Protein AF-A0A7C5A8E1-F1 (afdb_monomer_lite)

Foldseek 3Di:
DKWWFADWDWDQDPLWIWIWTWTAHPVRDTDIDIDTDWDKWKFFAPDVPVLVVVLVVLCVVVVQDFDDKDKDWDDDPNDITIIIMTTGSDLVSLVVSCVSSVLCCVVNVHVNRTDDIPDNPPDRRNVVCVVVVNDHRDMDDDDDDDDDDPDD

pLDDT: mean 92.89, std 5.39, range [58.91, 97.62]

Secondary structure (DSSP, 8-state):
-EEEEEEEEEEEETTEEEEEEEEEETTS-EEEEEEE---EEEEEESSHHHHHHHHHHHHHHTT---SEEEEEEEEETTEEEEEEEEE-SSHHHHHHHHHHHGGGBGGGTS-S-EEEEESTTS-HHHHHHHHTTPPTT-EEE--------S--

Sequence (152 aa):
MKFFILDTDYIVKEGKTKIRIWGKNEKGKNGILFFEEKPYFFVLSKNKSEEILDIQKILAEKKIKFEKIETTKMKLAGEERNFIKIFCKKPADTQNVREAIKVLEEKRGGKGSLINEYEYAINFYRKFLIDKRINGCCWVEAEGKEIKTNYN

Radius of gyration: 18.38 Å; chains: 1; bounding box: 39×37×53 Å

Structure (mmCIF, N/CA/C/O backbone):
data_AF-A0A7C5A8E1-F1
#
_entry.id   AF-A0A7C5A8E1-F1
#
loop_
_atom_site.group_PDB
_atom_site.id
_atom_site.type_symbol
_atom_site.label_atom_id
_atom_site.label_alt_id
_atom_site.label_comp_id
_atom_site.label_asym_id
_atom_site.label_entity_id
_atom_site.label_seq_id
_atom_site.pdbx_PDB_ins_code
_atom_site.Cartn_x
_atom_site.Cartn_y
_atom_site.Cartn_z
_atom_site.occupancy
_atom_site.B_iso_or_equiv
_atom_site.auth_seq_id
_atom_site.auth_comp_id
_atom_site.auth_asym_id
_atom_site.auth_atom_id
_atom_site.pdbx_PDB_model_num
ATOM 1 N N . MET A 1 1 ? -4.627 -6.394 23.068 1.00 91.19 1 MET A N 1
ATOM 2 C CA . MET A 1 1 ? -6.091 -6.305 23.300 1.00 91.19 1 MET A CA 1
ATOM 3 C C . MET A 1 1 ? -6.814 -7.070 22.209 1.00 91.19 1 MET A C 1
ATOM 5 O O . MET A 1 1 ? -6.396 -6.975 21.061 1.00 91.19 1 MET A O 1
ATOM 9 N N . LYS A 1 2 ? -7.891 -7.790 22.535 1.00 95.88 2 LYS A N 1
ATOM 10 C CA . LYS A 1 2 ? -8.714 -8.475 21.532 1.00 95.88 2 LYS A CA 1
ATOM 11 C C . LYS A 1 2 ? -9.805 -7.562 20.983 1.00 95.88 2 LYS A C 1
ATOM 13 O O . LYS A 1 2 ? -10.452 -6.824 21.733 1.00 95.88 2 LYS A O 1
ATOM 18 N N . PHE A 1 3 ? -9.994 -7.622 19.672 1.00 96.50 3 PHE A N 1
ATOM 19 C CA . PHE A 1 3 ? -10.871 -6.725 18.939 1.00 96.50 3 PHE A CA 1
ATOM 20 C C . PHE A 1 3 ? -11.561 -7.463 17.789 1.00 96.50 3 PHE A C 1
ATOM 22 O O . PHE A 1 3 ? -10.898 -8.094 16.971 1.00 96.50 3 PHE A O 1
ATOM 29 N N . PHE A 1 4 ? -12.888 -7.415 17.742 1.00 97.56 4 PHE A N 1
ATOM 30 C CA . PHE A 1 4 ? -13.697 -8.002 16.682 1.00 97.56 4 PHE A CA 1
ATOM 31 C C . PHE A 1 4 ? -13.919 -6.984 15.572 1.00 97.56 4 PHE A C 1
ATOM 33 O O . PHE A 1 4 ? -14.484 -5.917 15.820 1.00 97.56 4 PHE A O 1
ATOM 40 N N . ILE A 1 5 ? -13.488 -7.316 14.359 1.00 97.31 5 ILE A N 1
ATOM 41 C CA . ILE A 1 5 ? -13.517 -6.410 13.209 1.00 97.31 5 ILE A CA 1
ATOM 42 C C . ILE A 1 5 ? -14.914 -6.372 12.589 1.00 97.31 5 ILE A C 1
ATOM 44 O O . ILE A 1 5 ? -15.490 -7.412 12.276 1.00 97.31 5 ILE A O 1
ATOM 48 N N . LEU A 1 6 ? -15.432 -5.165 12.368 1.00 96.69 6 LEU A N 1
ATOM 49 C CA . LEU A 1 6 ? -16.704 -4.911 11.688 1.00 96.69 6 LEU A CA 1
ATOM 50 C C . LEU A 1 6 ? -16.501 -4.283 10.311 1.00 96.69 6 LEU A C 1
ATOM 52 O O . LEU A 1 6 ? -17.131 -4.713 9.352 1.00 96.69 6 LEU A O 1
ATOM 56 N N . ASP A 1 7 ? -15.615 -3.294 10.216 1.00 96.81 7 ASP A N 1
ATOM 57 C CA . ASP A 1 7 ? -15.311 -2.611 8.961 1.00 96.81 7 ASP A CA 1
ATOM 58 C C . ASP A 1 7 ? -13.852 -2.145 8.939 1.00 96.81 7 ASP A C 1
ATOM 60 O O . ASP A 1 7 ? -13.187 -2.038 9.975 1.00 96.81 7 ASP A O 1
ATOM 64 N N . THR A 1 8 ? -13.313 -1.900 7.752 1.00 97.44 8 THR A N 1
ATOM 65 C CA . THR A 1 8 ? -11.962 -1.373 7.578 1.00 97.44 8 THR A CA 1
ATOM 66 C C . THR A 1 8 ? -11.923 -0.403 6.413 1.00 97.44 8 THR A C 1
ATOM 68 O O . THR A 1 8 ? -12.300 -0.727 5.290 1.00 97.44 8 THR A O 1
ATOM 71 N N . ASP A 1 9 ? -11.379 0.777 6.676 1.00 97.06 9 ASP A N 1
ATOM 72 C CA . ASP A 1 9 ? -11.181 1.813 5.677 1.00 97.06 9 ASP A CA 1
ATOM 73 C C . ASP A 1 9 ? -9.813 2.489 5.869 1.00 97.06 9 ASP A C 1
ATOM 75 O O . ASP A 1 9 ? -8.943 2.010 6.607 1.00 97.06 9 ASP A O 1
ATOM 79 N N . TYR A 1 10 ? -9.593 3.608 5.181 1.00 96.88 10 TYR A N 1
ATOM 80 C CA . TYR A 1 10 ? -8.439 4.452 5.436 1.00 96.88 10 TYR A CA 1
ATOM 81 C C . TYR A 1 10 ? -8.772 5.935 5.316 1.00 96.88 10 TYR A C 1
ATOM 83 O O . TYR A 1 10 ? -9.687 6.348 4.604 1.00 96.88 10 TYR A O 1
ATOM 91 N N . ILE A 1 11 ? -7.941 6.752 5.957 1.00 95.44 11 ILE A N 1
ATOM 92 C CA . ILE A 1 11 ? -7.935 8.207 5.816 1.00 95.44 11 ILE A CA 1
ATOM 93 C C . ILE A 1 11 ? -6.551 8.698 5.402 1.00 95.44 11 ILE A C 1
ATOM 95 O O . ILE A 1 11 ? -5.526 8.084 5.708 1.00 95.44 11 ILE A O 1
ATOM 99 N N . VAL A 1 12 ? -6.524 9.846 4.731 1.00 94.56 12 VAL A N 1
ATOM 100 C CA . VAL A 1 12 ? -5.299 10.613 4.493 1.00 94.56 12 VAL A CA 1
ATOM 101 C C . VAL A 1 12 ? -5.404 11.894 5.310 1.00 94.56 12 VAL A C 1
ATOM 103 O O . VAL A 1 12 ? -6.212 12.762 4.994 1.00 94.56 12 VAL A O 1
ATOM 106 N N . LYS A 1 13 ? -4.610 12.010 6.375 1.00 88.38 13 LYS A N 1
ATOM 107 C CA . LYS A 1 13 ? -4.588 13.180 7.262 1.00 88.38 13 LYS A CA 1
ATOM 108 C C . LYS A 1 13 ? -3.157 13.682 7.398 1.00 88.38 13 LYS A C 1
ATOM 110 O O . LYS A 1 13 ? -2.258 12.887 7.648 1.00 88.38 13 LYS A O 1
ATOM 115 N N . GLU A 1 14 ? -2.951 14.986 7.201 1.00 85.50 14 GLU A N 1
ATOM 116 C CA . GLU A 1 14 ? -1.628 15.635 7.316 1.00 85.50 14 GLU A CA 1
ATOM 117 C C . GLU A 1 14 ? -0.552 14.963 6.438 1.00 85.50 14 GLU A C 1
ATOM 119 O O . GLU A 1 14 ? 0.597 14.784 6.830 1.00 85.50 14 GLU A O 1
ATOM 124 N N . GLY A 1 15 ? -0.940 14.518 5.237 1.00 82.44 15 GLY A N 1
ATOM 125 C CA . GLY A 1 15 ? -0.036 13.824 4.312 1.00 82.44 15 GLY A CA 1
ATOM 126 C C . GLY A 1 15 ? 0.344 12.397 4.727 1.00 82.44 15 GLY A C 1
ATOM 127 O O . GLY A 1 15 ? 1.118 11.751 4.021 1.00 82.44 15 GLY A O 1
ATOM 128 N N . LYS A 1 16 ? -0.214 11.885 5.829 1.00 88.56 16 LYS A N 1
ATOM 129 C CA . LYS A 1 16 ? -0.057 10.505 6.281 1.00 88.56 16 LYS A CA 1
ATOM 130 C C . LYS A 1 16 ? -1.308 9.687 6.010 1.00 88.56 16 LYS A C 1
ATOM 132 O O . LYS A 1 16 ? -2.439 10.137 6.186 1.00 88.56 16 LYS A O 1
ATOM 137 N N . THR A 1 17 ? -1.081 8.450 5.622 1.00 94.44 17 THR A N 1
ATOM 138 C CA . THR A 1 17 ? -2.089 7.423 5.401 1.00 94.44 17 THR A CA 1
ATOM 139 C C . THR A 1 17 ? -2.293 6.609 6.664 1.00 94.44 17 THR A C 1
ATOM 141 O O . THR A 1 17 ? -1.333 6.090 7.233 1.00 94.44 17 THR A O 1
ATOM 144 N N . LYS A 1 18 ? -3.545 6.506 7.110 1.00 95.69 18 LYS A N 1
ATOM 145 C CA . LYS A 1 18 ? -3.924 5.726 8.289 1.00 95.69 18 LYS A CA 1
ATOM 146 C C . LYS A 1 18 ? -5.032 4.754 7.928 1.00 95.69 18 LYS A C 1
ATOM 148 O O . LYS A 1 18 ? -6.087 5.192 7.480 1.00 95.69 18 LYS A O 1
ATOM 153 N N . ILE A 1 19 ? -4.798 3.466 8.141 1.00 97.25 19 ILE A N 1
ATOM 154 C CA . ILE A 1 19 ? -5.850 2.451 8.148 1.00 97.25 19 ILE A CA 1
ATOM 155 C C . ILE A 1 19 ? -6.670 2.628 9.424 1.00 97.25 19 ILE A C 1
ATOM 157 O O . ILE A 1 19 ? -6.092 2.845 10.494 1.00 97.25 19 ILE A O 1
ATOM 161 N N . ARG A 1 20 ? -7.995 2.535 9.311 1.00 96.56 20 ARG A N 1
ATOM 162 C CA . ARG A 1 20 ? -8.915 2.467 10.449 1.00 96.56 20 ARG A CA 1
ATOM 163 C C . ARG A 1 20 ? -9.608 1.117 10.433 1.00 96.56 20 ARG A C 1
ATOM 165 O O . ARG A 1 20 ? -10.205 0.750 9.426 1.00 96.56 20 ARG A O 1
ATOM 172 N N . ILE A 1 21 ? -9.537 0.403 11.548 1.00 96.81 21 ILE A N 1
ATOM 173 C CA . ILE A 1 21 ? -10.279 -0.840 11.755 1.00 96.81 21 ILE A CA 1
ATOM 174 C C . ILE A 1 21 ? -11.355 -0.559 12.793 1.00 96.81 21 ILE A C 1
ATOM 176 O O . ILE A 1 21 ? -11.046 -0.305 13.958 1.00 96.81 21 ILE A O 1
ATOM 180 N N . TRP A 1 22 ? -12.605 -0.592 12.357 1.00 96.56 22 TRP A N 1
ATOM 181 C CA . TRP A 1 22 ? -13.780 -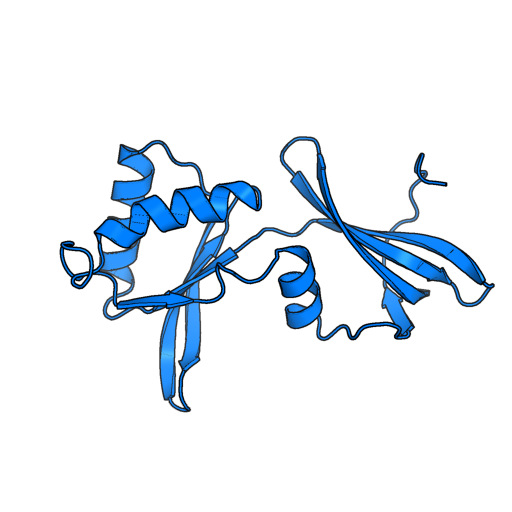0.388 13.191 1.00 96.56 22 TRP A CA 1
ATOM 182 C C . TRP A 1 22 ? -14.219 -1.713 13.786 1.00 96.56 22 TRP A C 1
ATOM 184 O O . TRP A 1 22 ? -14.191 -2.747 13.114 1.00 96.56 22 TRP A O 1
ATOM 194 N N . GLY A 1 23 ? -14.641 -1.700 15.044 1.00 96.06 23 GLY A N 1
ATOM 195 C CA . GLY A 1 23 ? -14.993 -2.943 15.703 1.00 96.06 23 GLY A CA 1
ATOM 196 C C . GLY A 1 23 ? -15.385 -2.800 17.158 1.00 96.06 23 GLY A C 1
ATOM 197 O O . GLY A 1 23 ? -15.682 -1.706 17.642 1.00 96.06 23 GLY A O 1
ATOM 198 N N . LYS A 1 24 ? -15.383 -3.936 17.853 1.00 96.19 24 LYS A N 1
ATOM 199 C CA . LYS A 1 24 ? -15.739 -4.030 19.269 1.00 96.19 24 LYS A CA 1
ATOM 200 C C . LYS A 1 24 ? -14.672 -4.776 20.050 1.00 96.19 24 LYS A C 1
ATOM 202 O O . LYS A 1 24 ? -14.137 -5.774 19.582 1.00 96.19 24 LYS A O 1
ATOM 207 N N . ASN A 1 25 ? -14.380 -4.326 21.263 1.00 95.06 25 ASN A N 1
ATOM 208 C CA . ASN A 1 25 ? -13.551 -5.111 22.177 1.00 95.06 25 ASN A CA 1
ATOM 209 C C . ASN A 1 25 ? -14.347 -6.273 22.806 1.00 95.06 25 ASN A C 1
ATOM 211 O O . ASN A 1 25 ? -15.558 -6.390 22.619 1.00 95.06 25 ASN A O 1
ATOM 215 N N . GLU A 1 26 ? -13.684 -7.106 23.611 1.00 96.19 26 GLU A N 1
ATOM 216 C CA . GLU A 1 26 ? -14.318 -8.234 24.324 1.00 96.19 26 GLU A CA 1
ATOM 217 C C . GLU A 1 26 ? -15.463 -7.821 25.265 1.00 96.19 26 GLU A C 1
ATOM 219 O O . GLU A 1 26 ? -16.323 -8.635 25.582 1.00 96.19 26 GLU A O 1
ATOM 224 N N . LYS A 1 27 ? -15.515 -6.552 25.691 1.00 95.44 27 LYS A N 1
ATOM 225 C CA . LYS A 1 27 ? -16.601 -6.000 26.520 1.00 95.44 27 LYS A CA 1
ATOM 226 C C . LYS A 1 27 ? -17.767 -5.454 25.684 1.00 95.44 27 LYS A C 1
ATOM 228 O O . LYS A 1 27 ? -18.643 -4.788 26.227 1.00 95.44 27 LYS A O 1
ATOM 233 N N . GLY A 1 28 ? -17.750 -5.656 24.365 1.00 95.06 28 GLY A N 1
ATOM 234 C CA . GLY A 1 28 ? -18.769 -5.167 23.437 1.00 95.06 28 GLY A CA 1
ATOM 235 C C . GLY A 1 28 ? -18.738 -3.657 23.185 1.00 95.06 28 GLY A C 1
ATOM 236 O O . GLY A 1 28 ? -19.639 -3.145 22.521 1.00 95.06 28 GLY A O 1
ATOM 237 N N . LYS A 1 29 ? -17.726 -2.933 23.686 1.00 93.44 29 LYS A N 1
ATOM 238 C CA . LYS A 1 29 ? -17.593 -1.488 23.456 1.00 93.44 29 LYS A CA 1
ATOM 239 C C . LYS A 1 29 ? -17.019 -1.229 22.069 1.00 93.44 29 LYS A C 1
ATOM 241 O O . LYS A 1 29 ? -16.019 -1.850 21.701 1.00 93.44 29 LYS A O 1
ATOM 246 N N . ASN A 1 30 ? -17.629 -0.290 21.348 1.00 93.81 30 ASN A N 1
ATOM 247 C CA . ASN A 1 30 ? -17.121 0.194 20.069 1.00 93.81 30 ASN A CA 1
ATOM 248 C C . ASN A 1 30 ? -15.730 0.814 20.244 1.00 93.81 30 ASN A C 1
ATOM 250 O O . ASN A 1 30 ? -15.417 1.396 21.285 1.00 93.81 30 ASN A O 1
ATOM 254 N N . GLY A 1 31 ? -14.909 0.698 19.211 1.00 93.50 31 GLY A N 1
ATOM 255 C CA . GLY A 1 31 ? -13.611 1.349 19.148 1.00 93.50 31 GLY A CA 1
ATOM 256 C C . GLY A 1 31 ? -13.082 1.403 17.724 1.00 93.50 31 GLY A C 1
ATOM 257 O O . GLY A 1 31 ? -13.722 0.930 16.780 1.00 93.50 31 GLY A O 1
ATOM 258 N N . ILE A 1 32 ? -11.889 1.975 17.585 1.00 95.81 32 ILE A N 1
ATOM 259 C CA . ILE A 1 32 ? -11.182 2.070 16.310 1.00 95.81 32 ILE A CA 1
ATOM 260 C C . ILE A 1 32 ? -9.705 1.808 16.562 1.00 95.81 32 ILE A C 1
ATOM 262 O O . ILE A 1 32 ? -9.102 2.430 17.438 1.00 95.81 32 ILE A O 1
ATOM 266 N N . LEU A 1 33 ? -9.113 0.924 15.766 1.00 95.62 33 LEU A N 1
ATOM 267 C CA . LEU A 1 33 ? -7.665 0.758 15.704 1.00 95.62 33 LEU A CA 1
ATOM 268 C C . LEU A 1 33 ? -7.113 1.585 14.542 1.00 95.62 33 LEU A C 1
ATOM 270 O O . LEU A 1 33 ? -7.665 1.553 13.442 1.00 95.62 33 LEU A O 1
ATOM 274 N N . PHE A 1 34 ? -6.014 2.301 14.777 1.00 95.50 34 PHE A N 1
ATOM 275 C CA . PHE A 1 34 ? -5.337 3.107 13.762 1.00 95.50 34 PHE A CA 1
ATOM 276 C C . PHE A 1 34 ? -3.955 2.539 13.457 1.00 95.50 34 PHE A C 1
ATOM 278 O O . PHE A 1 34 ? -3.153 2.355 14.370 1.00 95.50 34 PHE A O 1
ATOM 285 N N . PHE A 1 35 ? -3.646 2.359 12.173 1.00 95.56 35 PHE A N 1
ATOM 286 C CA . PHE A 1 35 ? -2.318 1.945 11.714 1.00 95.56 35 PHE A CA 1
ATOM 287 C C . PHE A 1 35 ? -1.793 2.923 10.665 1.00 95.56 35 PHE A C 1
ATOM 289 O O . PHE A 1 35 ? -2.448 3.151 9.650 1.00 95.56 35 PHE A O 1
ATOM 296 N N . GLU A 1 36 ? -0.623 3.520 10.905 1.00 94.75 36 GLU A N 1
ATOM 297 C CA . GLU A 1 36 ? 0.095 4.276 9.872 1.00 94.75 36 GLU A CA 1
ATOM 298 C C . GLU A 1 36 ? 0.761 3.288 8.917 1.00 94.75 36 GLU A C 1
ATOM 300 O O . GLU A 1 36 ? 1.623 2.518 9.326 1.00 94.75 36 GLU A O 1
ATOM 305 N N . GLU A 1 37 ? 0.360 3.313 7.650 1.00 95.44 37 GLU A N 1
ATOM 306 C CA . GLU A 1 37 ? 0.863 2.387 6.633 1.00 95.44 37 GLU A CA 1
ATOM 307 C C . GLU A 1 37 ? 1.063 3.105 5.313 1.00 95.44 37 GLU A C 1
ATOM 309 O O . GLU A 1 37 ? 0.374 4.084 5.040 1.00 95.44 37 GLU A O 1
ATOM 314 N N . LYS A 1 38 ? 1.991 2.639 4.477 1.00 95.19 38 LYS A N 1
ATOM 315 C CA . LYS A 1 38 ? 2.284 3.263 3.178 1.00 95.19 38 LYS A CA 1
ATOM 316 C C . LYS A 1 38 ? 1.773 2.389 2.034 1.00 95.19 38 LYS A C 1
ATOM 318 O O . LYS A 1 38 ? 2.056 1.192 2.024 1.00 95.19 38 LYS A O 1
ATOM 323 N N . PRO A 1 39 ? 1.060 2.956 1.047 1.00 96.06 39 PRO A N 1
ATOM 324 C CA . PRO A 1 39 ? 0.661 2.208 -0.135 1.00 96.06 39 PRO A CA 1
ATOM 325 C C . PRO A 1 39 ? 1.889 1.840 -0.958 1.00 96.06 39 PRO A C 1
ATOM 327 O O . PRO A 1 39 ? 2.832 2.624 -1.078 1.00 96.06 39 PRO A O 1
ATOM 330 N N . TYR A 1 40 ? 1.862 0.660 -1.557 1.00 97.44 40 TYR A N 1
ATOM 331 C CA . TYR A 1 40 ? 2.921 0.203 -2.435 1.00 97.44 40 TYR A CA 1
ATOM 332 C C . TYR A 1 40 ? 2.365 -0.743 -3.493 1.00 97.44 40 TYR A C 1
ATOM 334 O O . TYR A 1 40 ? 1.271 -1.284 -3.346 1.00 97.44 40 TYR A O 1
ATOM 342 N N . PHE A 1 41 ? 3.145 -0.955 -4.543 1.00 97.50 41 PHE A N 1
ATOM 343 C CA . PHE A 1 41 ? 2.874 -1.965 -5.559 1.00 97.50 41 PHE A CA 1
ATOM 344 C C . PHE A 1 41 ? 4.196 -2.516 -6.103 1.00 97.50 41 PHE A C 1
ATOM 346 O O . PHE A 1 41 ? 5.277 -2.048 -5.721 1.00 97.50 41 PHE A O 1
ATOM 353 N N . PHE A 1 42 ? 4.113 -3.530 -6.961 1.00 96.56 42 PHE A N 1
ATOM 354 C CA . PHE A 1 42 ? 5.284 -4.230 -7.473 1.00 96.56 42 PHE A CA 1
ATOM 355 C C . PHE A 1 42 ? 5.445 -4.060 -8.977 1.00 96.56 42 PHE A C 1
ATOM 357 O O . PHE A 1 42 ? 4.472 -3.966 -9.722 1.00 96.56 42 PHE A O 1
ATOM 364 N N . VAL A 1 43 ? 6.696 -4.086 -9.417 1.00 95.44 43 VAL A N 1
ATOM 365 C CA . VAL A 1 43 ? 7.088 -4.111 -10.823 1.00 95.44 43 VAL A CA 1
ATOM 366 C C . VAL A 1 43 ? 8.027 -5.289 -11.022 1.00 95.44 43 VAL A C 1
ATOM 368 O O . VAL A 1 43 ? 9.005 -5.440 -10.286 1.00 95.44 43 VAL A O 1
ATOM 371 N N . LEU A 1 44 ? 7.707 -6.153 -11.978 1.00 93.94 44 LEU A N 1
ATOM 372 C CA . LEU A 1 44 ? 8.540 -7.295 -12.329 1.00 93.94 44 LEU A CA 1
ATOM 373 C C . LEU A 1 44 ? 9.744 -6.826 -13.147 1.00 93.94 44 LEU A C 1
ATOM 375 O O . LEU A 1 44 ? 9.586 -6.132 -14.153 1.00 93.94 44 LEU A O 1
ATOM 379 N N . SER A 1 45 ? 10.922 -7.259 -12.706 1.00 88.56 45 SER A N 1
ATOM 380 C CA . SER A 1 45 ? 12.215 -6.751 -13.149 1.00 88.56 45 SER A CA 1
ATOM 381 C C . SER A 1 45 ? 13.076 -7.841 -13.789 1.00 88.56 45 SER A C 1
ATOM 383 O O . SER A 1 45 ? 13.146 -8.959 -13.264 1.00 88.56 45 SER A O 1
ATOM 385 N N . LYS A 1 46 ? 13.757 -7.516 -14.897 1.00 85.31 46 LYS A N 1
ATOM 386 C CA . LYS A 1 46 ? 14.843 -8.330 -15.479 1.00 85.31 46 LYS A CA 1
ATOM 387 C C . LYS A 1 46 ? 16.195 -7.886 -14.925 1.00 85.31 46 LYS A C 1
ATOM 389 O O . LYS A 1 46 ? 16.984 -8.729 -14.505 1.00 85.31 46 LYS A O 1
ATOM 394 N N . ASN A 1 47 ? 16.437 -6.576 -14.892 1.00 87.44 47 ASN A N 1
ATOM 395 C CA . ASN A 1 47 ? 17.664 -5.940 -14.427 1.00 87.44 47 ASN A CA 1
ATOM 396 C C . ASN A 1 47 ? 17.349 -4.815 -13.426 1.00 87.44 47 ASN A C 1
ATOM 398 O O . ASN A 1 47 ? 17.173 -3.656 -13.794 1.00 87.44 47 ASN A O 1
ATOM 402 N N . LYS A 1 48 ? 17.326 -5.158 -12.132 1.00 87.12 48 LYS A N 1
ATOM 403 C CA . LYS A 1 48 ? 16.913 -4.242 -11.053 1.00 87.12 48 LYS A CA 1
ATOM 404 C C . LYS A 1 48 ? 17.649 -2.905 -11.072 1.00 87.12 48 LYS A C 1
ATOM 406 O O . LYS A 1 48 ? 17.022 -1.873 -10.876 1.00 87.12 48 LYS A O 1
ATOM 411 N N . SER A 1 49 ? 18.971 -2.921 -11.239 1.00 88.38 49 SER A N 1
ATOM 412 C CA . SER A 1 49 ? 19.791 -1.721 -11.048 1.00 88.38 49 SER A CA 1
ATOM 413 C C . SER A 1 49 ? 19.505 -0.664 -12.112 1.00 88.38 49 SER A C 1
ATOM 415 O O . SER A 1 49 ? 19.293 0.498 -11.780 1.00 88.38 49 SER A O 1
ATOM 417 N N . GLU A 1 50 ? 19.453 -1.074 -13.378 1.00 89.44 50 GLU A N 1
ATOM 418 C CA . GLU A 1 50 ? 19.159 -0.187 -14.507 1.00 89.44 50 GLU A CA 1
ATOM 419 C C . GLU A 1 50 ? 17.705 0.300 -14.471 1.00 89.44 50 GLU A C 1
ATOM 421 O O . GLU A 1 50 ? 17.432 1.492 -14.593 1.00 89.44 50 GLU A O 1
ATOM 426 N N . GLU A 1 51 ? 16.770 -0.605 -14.190 1.00 91.50 51 GLU A N 1
ATOM 427 C CA . GLU A 1 51 ? 15.345 -0.285 -14.142 1.00 91.50 51 GLU A CA 1
ATOM 428 C C . GLU A 1 51 ? 14.986 0.674 -13.001 1.00 91.50 51 GLU A C 1
ATOM 430 O O . GLU A 1 51 ? 14.132 1.543 -13.172 1.00 91.50 51 GLU A O 1
ATOM 435 N N . ILE A 1 52 ? 15.639 0.566 -11.838 1.00 94.56 52 ILE A N 1
ATOM 436 C CA . ILE A 1 52 ? 15.446 1.521 -10.737 1.00 94.56 52 ILE A CA 1
ATOM 437 C C . ILE A 1 52 ? 15.894 2.921 -11.158 1.00 94.56 52 ILE A C 1
ATOM 439 O O . ILE A 1 52 ? 15.195 3.887 -10.846 1.00 94.56 52 ILE A O 1
ATOM 443 N N . LEU A 1 53 ? 17.019 3.041 -11.871 1.00 94.00 53 LEU A N 1
ATOM 444 C CA . LEU A 1 53 ? 17.500 4.329 -12.376 1.00 94.00 53 LEU A CA 1
ATOM 445 C C . LEU A 1 53 ? 16.522 4.921 -13.397 1.00 94.00 53 LEU A C 1
ATOM 447 O O . LEU A 1 53 ? 16.179 6.099 -13.291 1.00 94.00 53 LEU A O 1
ATOM 451 N N . ASP A 1 54 ? 16.015 4.108 -14.326 1.00 93.56 54 ASP A N 1
ATOM 452 C CA . ASP A 1 54 ? 14.995 4.525 -15.296 1.00 93.56 54 ASP A CA 1
ATOM 453 C C . ASP A 1 54 ? 13.704 4.991 -14.600 1.00 93.56 54 ASP A C 1
ATOM 455 O O . ASP A 1 54 ? 13.177 6.061 -14.919 1.00 93.56 54 ASP A O 1
ATOM 459 N N . ILE A 1 55 ? 13.219 4.236 -13.605 1.00 94.50 55 ILE A N 1
ATOM 460 C CA . ILE A 1 55 ? 12.046 4.598 -12.795 1.00 94.50 55 ILE A CA 1
ATOM 461 C C . ILE A 1 55 ? 12.287 5.924 -12.064 1.00 94.50 55 ILE A C 1
ATOM 463 O O . ILE A 1 55 ? 11.444 6.820 -12.099 1.00 94.50 55 ILE A O 1
ATOM 467 N N . GLN A 1 56 ? 13.429 6.082 -11.397 1.00 95.56 56 GLN A N 1
ATOM 468 C CA . GLN A 1 56 ? 13.749 7.314 -10.676 1.00 95.56 56 GLN A CA 1
ATOM 469 C C . GLN A 1 56 ? 13.833 8.512 -11.622 1.00 95.56 56 GLN A C 1
ATOM 471 O O . GLN A 1 56 ? 13.291 9.574 -11.309 1.00 95.56 56 GLN A O 1
ATOM 476 N N . LYS A 1 57 ? 14.450 8.333 -12.794 1.00 95.00 57 LYS A N 1
ATOM 477 C CA . LYS A 1 57 ? 14.574 9.364 -13.822 1.00 95.00 57 LYS A CA 1
ATOM 478 C C . LYS A 1 57 ? 13.207 9.824 -14.327 1.00 95.00 57 LYS A C 1
ATOM 480 O O . LYS A 1 57 ? 12.926 11.019 -14.269 1.00 95.00 57 LYS A O 1
ATOM 485 N N . ILE A 1 58 ? 12.327 8.906 -14.740 1.00 94.75 58 ILE A N 1
ATOM 486 C CA . ILE A 1 58 ? 11.007 9.284 -15.276 1.00 94.75 58 ILE A CA 1
ATOM 487 C C . ILE A 1 58 ? 10.119 9.943 -14.212 1.00 94.75 58 ILE A C 1
ATOM 489 O O . ILE A 1 58 ? 9.378 10.885 -14.507 1.00 94.75 58 ILE A O 1
ATOM 493 N N . LEU A 1 59 ? 10.204 9.493 -12.955 1.00 95.69 59 LEU A N 1
ATOM 494 C CA . LEU A 1 59 ? 9.473 10.111 -11.848 1.00 95.69 59 LEU A CA 1
ATOM 495 C C . LEU A 1 59 ? 9.998 11.520 -11.547 1.00 95.69 59 LEU A C 1
ATOM 497 O O . LEU A 1 59 ? 9.193 12.424 -11.314 1.00 95.69 59 LEU A O 1
ATOM 501 N N . ALA A 1 60 ? 11.316 11.733 -11.610 1.00 95.94 60 ALA A N 1
ATOM 502 C CA . ALA A 1 60 ? 11.929 13.049 -11.450 1.00 95.94 60 ALA A CA 1
ATOM 503 C C . ALA A 1 60 ? 11.544 14.009 -12.590 1.00 95.94 60 ALA A C 1
ATOM 505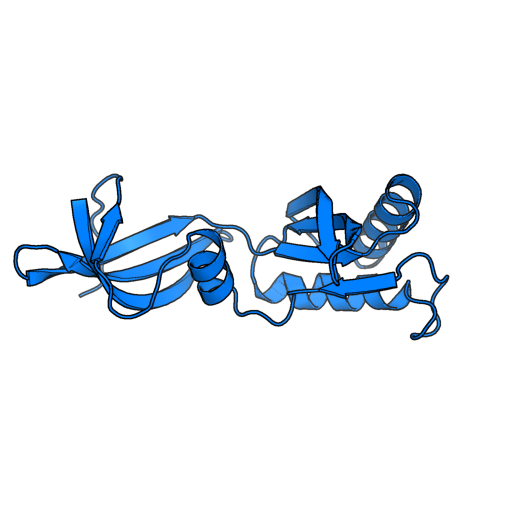 O O . ALA A 1 60 ? 11.105 15.127 -12.317 1.00 95.94 60 ALA A O 1
ATOM 506 N N . GLU A 1 61 ? 11.618 13.562 -13.847 1.00 95.38 61 GLU A N 1
ATOM 507 C CA . GLU A 1 61 ? 11.218 14.336 -15.035 1.00 95.38 61 GLU A CA 1
ATOM 508 C C . GLU A 1 61 ? 9.756 14.791 -14.954 1.00 95.38 61 GLU A C 1
ATOM 510 O O . GLU A 1 61 ? 9.435 15.950 -15.219 1.00 95.38 61 GLU A O 1
ATOM 515 N N . LYS A 1 62 ? 8.863 13.901 -14.507 1.00 94.56 62 LYS A N 1
ATOM 516 C CA . LYS A 1 62 ? 7.438 14.203 -14.310 1.00 94.56 62 LYS A CA 1
ATOM 517 C C . LYS A 1 62 ? 7.132 14.899 -12.979 1.00 94.56 62 LYS A C 1
ATOM 519 O O . LYS A 1 62 ? 5.968 15.188 -12.708 1.00 94.56 62 LYS A O 1
ATOM 524 N N . LYS A 1 63 ? 8.143 15.178 -12.146 1.00 95.31 63 LYS A N 1
ATOM 525 C CA . LYS A 1 63 ? 8.015 15.782 -10.804 1.00 95.31 63 LYS A CA 1
ATOM 526 C C . LYS A 1 63 ? 7.055 15.010 -9.881 1.00 95.31 63 LYS A C 1
ATOM 528 O O . LYS A 1 63 ? 6.409 15.596 -9.008 1.00 95.31 63 LYS A O 1
ATOM 533 N N . ILE A 1 64 ? 6.962 13.692 -10.053 1.00 94.94 64 ILE A N 1
ATOM 534 C CA . ILE A 1 64 ? 6.103 12.811 -9.257 1.00 94.94 64 ILE A CA 1
ATOM 535 C C . ILE A 1 64 ? 6.871 12.367 -8.016 1.00 94.94 64 ILE A C 1
ATOM 537 O O . ILE A 1 64 ? 7.935 11.757 -8.093 1.00 94.94 64 ILE A O 1
ATOM 541 N N . LYS A 1 65 ? 6.312 12.666 -6.842 1.00 92.12 65 LYS A N 1
ATOM 542 C CA . LYS A 1 65 ? 6.897 12.267 -5.561 1.00 92.12 65 LYS A CA 1
ATOM 543 C C . LYS A 1 65 ? 6.480 10.840 -5.210 1.00 92.12 65 LYS A C 1
ATOM 545 O O . LYS A 1 65 ? 5.306 10.496 -5.298 1.00 92.12 65 LYS A O 1
ATOM 550 N N . PHE A 1 66 ? 7.429 10.060 -4.714 1.00 94.75 66 PHE A N 1
ATOM 551 C CA . PHE A 1 66 ? 7.208 8.749 -4.107 1.00 94.75 66 PHE A CA 1
ATOM 552 C C . PHE A 1 66 ? 7.854 8.712 -2.711 1.00 94.75 66 PHE A C 1
ATOM 554 O O . PHE A 1 66 ? 8.455 9.700 -2.280 1.00 94.75 66 PHE A O 1
ATOM 561 N N . GLU A 1 67 ? 7.653 7.627 -1.965 1.00 95.38 67 GLU A N 1
ATOM 562 C CA . GLU A 1 67 ? 8.224 7.459 -0.623 1.00 95.38 67 GLU A CA 1
ATOM 563 C C . GLU A 1 67 ? 9.619 6.833 -0.701 1.00 95.38 67 GLU A C 1
ATOM 565 O O . GLU A 1 67 ? 10.597 7.447 -0.290 1.00 95.38 67 GLU A O 1
ATOM 570 N N . LYS A 1 68 ? 9.707 5.611 -1.234 1.00 96.69 68 LYS A N 1
ATOM 571 C CA . LYS A 1 68 ? 10.960 4.875 -1.430 1.00 96.69 68 LYS A CA 1
ATOM 572 C C . LYS A 1 68 ? 10.779 3.751 -2.445 1.00 96.69 68 LYS A C 1
ATOM 574 O O . LYS A 1 68 ? 9.653 3.363 -2.757 1.00 96.69 68 LYS A O 1
ATOM 579 N N . ILE A 1 69 ? 11.894 3.214 -2.924 1.00 97.25 69 ILE A N 1
ATOM 580 C CA . ILE A 1 69 ? 11.941 2.022 -3.770 1.00 97.25 69 ILE A CA 1
ATOM 581 C C . ILE A 1 69 ? 12.790 0.974 -3.054 1.00 97.25 69 ILE A C 1
ATOM 583 O O . ILE A 1 69 ? 13.860 1.286 -2.540 1.00 97.25 69 ILE A O 1
ATOM 587 N N . GLU A 1 70 ? 12.305 -0.260 -3.022 1.00 97.19 70 GLU A N 1
ATOM 588 C CA . GLU A 1 70 ? 13.015 -1.420 -2.492 1.00 97.19 70 GLU A CA 1
ATOM 589 C C . GLU A 1 70 ? 13.065 -2.525 -3.545 1.00 97.19 70 GLU A C 1
ATOM 591 O O . GLU A 1 70 ? 12.273 -2.545 -4.486 1.00 97.19 70 GLU A O 1
ATOM 596 N N . THR A 1 71 ? 13.975 -3.481 -3.376 1.00 96.25 71 THR A N 1
ATOM 597 C CA . THR A 1 71 ? 13.982 -4.696 -4.194 1.00 96.25 71 THR A CA 1
ATOM 598 C C . THR A 1 71 ? 13.593 -5.891 -3.351 1.00 96.25 71 THR A C 1
ATOM 600 O O . THR A 1 71 ? 13.909 -5.969 -2.166 1.00 96.25 71 THR A O 1
ATOM 603 N N . THR A 1 72 ? 12.890 -6.834 -3.961 1.00 96.12 72 THR A N 1
ATOM 604 C CA . THR A 1 72 ? 12.468 -8.060 -3.295 1.00 96.12 72 THR A CA 1
ATOM 605 C C . THR A 1 72 ? 12.456 -9.230 -4.274 1.00 96.12 72 THR A C 1
ATOM 607 O O . THR A 1 72 ? 12.641 -9.057 -5.485 1.00 96.12 72 THR A O 1
ATOM 610 N N . LYS A 1 73 ? 12.291 -10.436 -3.740 1.00 95.56 73 LYS A N 1
ATOM 611 C CA . LYS A 1 73 ? 12.104 -11.668 -4.499 1.00 95.56 73 LYS A CA 1
ATOM 612 C C . LYS A 1 73 ? 10.755 -12.260 -4.122 1.00 95.56 73 LYS A C 1
ATOM 614 O O . LYS A 1 73 ? 10.433 -12.358 -2.942 1.00 95.56 73 LYS A O 1
ATOM 619 N N . MET A 1 74 ? 9.966 -12.636 -5.119 1.00 94.50 74 MET A N 1
ATOM 620 C CA . MET A 1 74 ? 8.644 -13.232 -4.924 1.00 94.50 74 MET A CA 1
ATOM 621 C C . MET A 1 74 ? 8.467 -14.400 -5.885 1.00 94.50 74 MET A C 1
ATOM 623 O O . MET A 1 74 ? 9.094 -14.437 -6.944 1.00 94.50 74 MET A O 1
ATOM 627 N N . LYS A 1 75 ? 7.598 -15.349 -5.531 1.00 95.12 75 LYS A N 1
ATOM 628 C CA . LYS A 1 75 ? 7.198 -16.408 -6.458 1.00 95.12 75 LYS A CA 1
ATOM 629 C C . LYS A 1 75 ? 6.105 -15.891 -7.387 1.00 95.12 75 LYS A C 1
ATOM 631 O O . LYS A 1 75 ? 5.071 -15.430 -6.914 1.00 95.12 75 LYS A O 1
ATOM 636 N N . LEU A 1 76 ? 6.318 -16.014 -8.690 1.00 93.69 76 LEU A N 1
ATOM 637 C CA . LEU A 1 76 ? 5.325 -15.745 -9.724 1.00 93.69 76 LEU A CA 1
ATOM 638 C C . LEU A 1 76 ? 5.171 -17.012 -10.566 1.00 93.69 76 LEU A C 1
ATOM 640 O O . LEU A 1 76 ? 6.152 -17.496 -11.120 1.00 93.69 76 LEU A O 1
ATOM 644 N N . ALA A 1 77 ? 3.953 -17.560 -10.622 1.00 92.44 77 ALA A N 1
ATOM 645 C CA . ALA A 1 77 ? 3.671 -18.839 -11.287 1.00 92.44 77 ALA A CA 1
ATOM 646 C C . ALA A 1 77 ? 4.598 -19.989 -10.826 1.00 92.44 77 ALA A C 1
ATOM 648 O O . ALA A 1 77 ? 5.062 -20.796 -11.620 1.00 92.44 77 ALA A O 1
ATOM 649 N N . GLY A 1 78 ? 4.889 -20.045 -9.521 1.00 94.69 78 GLY A N 1
ATOM 650 C CA . GLY A 1 78 ? 5.737 -21.080 -8.917 1.00 94.69 78 GLY A CA 1
ATOM 651 C C . GLY A 1 78 ? 7.239 -20.794 -8.959 1.00 94.69 78 GLY A C 1
ATOM 652 O O . GLY A 1 78 ? 7.978 -21.371 -8.163 1.00 94.69 78 GLY A O 1
ATOM 653 N N . GLU A 1 79 ? 7.693 -19.851 -9.783 1.00 94.94 79 GLU A N 1
ATOM 654 C CA . GLU A 1 79 ? 9.115 -19.559 -9.944 1.00 94.94 79 GLU A CA 1
ATOM 655 C C . GLU A 1 79 ? 9.548 -18.290 -9.203 1.00 94.94 79 GLU A C 1
ATOM 657 O O . GLU A 1 79 ? 8.829 -17.289 -9.171 1.00 94.94 79 GLU A O 1
ATOM 662 N N . GLU A 1 80 ? 10.749 -18.303 -8.620 1.00 96.12 80 GLU A N 1
ATOM 663 C CA . GLU A 1 80 ? 11.314 -17.112 -7.984 1.00 96.12 80 GLU A CA 1
ATOM 664 C C . GLU A 1 80 ? 11.648 -16.047 -9.038 1.00 96.12 80 GLU A C 1
ATOM 666 O O . GLU A 1 80 ? 12.272 -16.313 -10.070 1.00 96.12 80 GLU A O 1
ATOM 671 N N . ARG A 1 81 ? 11.203 -14.819 -8.778 1.00 95.12 81 ARG A N 1
ATOM 672 C CA . ARG A 1 81 ? 11.383 -13.657 -9.641 1.00 95.12 81 ARG A CA 1
ATOM 673 C C . ARG A 1 81 ? 11.768 -12.436 -8.831 1.00 95.12 81 ARG A C 1
ATOM 675 O O . ARG A 1 81 ? 11.445 -12.297 -7.653 1.00 95.12 81 ARG A O 1
ATOM 682 N N . ASN A 1 82 ? 12.454 -11.534 -9.510 1.00 94.56 82 ASN A N 1
ATOM 683 C CA . ASN A 1 82 ? 12.917 -10.274 -8.971 1.00 94.56 82 ASN A CA 1
ATOM 684 C C . ASN A 1 82 ? 11.857 -9.191 -9.165 1.00 94.56 82 ASN A C 1
ATOM 686 O O . ASN A 1 82 ? 11.396 -8.962 -10.279 1.00 94.56 82 ASN A O 1
ATOM 690 N N . PHE A 1 83 ? 11.513 -8.497 -8.086 1.00 96.56 83 PHE A N 1
ATOM 691 C CA . PHE A 1 83 ? 10.564 -7.394 -8.115 1.00 96.56 83 PHE A CA 1
ATOM 692 C C . PHE A 1 83 ? 11.177 -6.124 -7.538 1.00 96.56 83 PHE A C 1
ATOM 694 O O . PHE A 1 83 ? 11.975 -6.158 -6.596 1.00 96.56 83 PHE A O 1
ATOM 701 N N . ILE A 1 84 ? 10.750 -4.998 -8.091 1.00 97.12 84 ILE A N 1
ATOM 702 C CA . ILE A 1 84 ? 10.943 -3.667 -7.535 1.00 97.12 84 ILE A CA 1
ATOM 703 C C . ILE A 1 84 ? 9.647 -3.306 -6.806 1.00 97.12 84 ILE A C 1
ATOM 705 O O . ILE A 1 84 ? 8.565 -3.322 -7.391 1.00 97.12 84 ILE A O 1
ATOM 709 N N . LYS A 1 85 ? 9.746 -3.019 -5.510 1.00 97.62 85 LYS A N 1
ATOM 710 C CA . LYS A 1 85 ? 8.638 -2.609 -4.648 1.00 97.62 85 LYS A CA 1
ATOM 711 C C . LYS A 1 85 ? 8.664 -1.092 -4.507 1.00 97.62 85 LYS A C 1
ATOM 713 O O . LYS A 1 85 ? 9.615 -0.539 -3.956 1.00 97.62 85 LYS A O 1
ATOM 718 N N . ILE A 1 86 ? 7.625 -0.419 -4.987 1.00 97.56 86 ILE A N 1
ATOM 719 C CA . ILE A 1 86 ? 7.561 1.045 -4.999 1.00 97.56 86 ILE A CA 1
ATOM 720 C C . ILE A 1 86 ? 6.569 1.510 -3.941 1.00 97.56 86 ILE A C 1
ATOM 722 O O . ILE A 1 86 ? 5.371 1.262 -4.058 1.00 97.56 86 ILE A O 1
ATOM 726 N N . PHE A 1 87 ? 7.062 2.204 -2.917 1.00 97.44 87 PHE A N 1
ATOM 727 C CA . PHE A 1 87 ? 6.235 2.815 -1.882 1.00 97.44 87 PHE A CA 1
ATOM 728 C C . PHE A 1 87 ? 5.845 4.235 -2.289 1.00 97.44 87 PHE A C 1
ATOM 730 O O . PHE A 1 87 ? 6.680 5.047 -2.694 1.00 97.44 87 PHE A O 1
ATOM 737 N N . CYS A 1 88 ? 4.567 4.549 -2.136 1.00 95.62 88 CYS A N 1
ATOM 738 C CA . CYS A 1 88 ? 3.964 5.836 -2.447 1.00 95.62 88 CYS A CA 1
ATOM 739 C C . CYS A 1 88 ? 3.582 6.576 -1.157 1.00 95.62 88 CYS A C 1
ATOM 741 O O . CYS A 1 88 ? 3.441 5.969 -0.094 1.00 95.62 88 CYS A O 1
ATOM 743 N N . LYS A 1 89 ? 3.395 7.900 -1.232 1.00 93.31 89 LYS A N 1
ATOM 744 C CA . LYS A 1 89 ? 3.067 8.700 -0.040 1.00 93.31 89 LYS A CA 1
ATOM 745 C C . LYS A 1 89 ? 1.604 8.557 0.371 1.00 93.31 89 LYS A C 1
ATOM 747 O O . LYS A 1 89 ? 1.323 8.445 1.561 1.00 93.31 89 LYS A O 1
ATOM 752 N N . LYS A 1 90 ? 0.690 8.541 -0.605 1.00 93.94 90 LYS A N 1
ATOM 753 C CA . LYS A 1 90 ? -0.758 8.311 -0.431 1.00 93.94 90 LYS A CA 1
ATOM 754 C C . LYS A 1 90 ? -1.330 7.417 -1.544 1.00 93.94 90 LYS A C 1
ATOM 756 O O . LYS A 1 90 ? -0.704 7.313 -2.597 1.00 93.94 90 LYS A O 1
ATOM 761 N N . PRO A 1 91 ? -2.510 6.783 -1.361 1.00 93.56 91 PRO A N 1
ATOM 762 C CA . PRO A 1 91 ? -3.041 5.813 -2.319 1.00 93.56 91 PRO A CA 1
ATOM 763 C C . PRO A 1 91 ? -3.239 6.405 -3.708 1.00 93.56 91 PRO A C 1
ATOM 765 O O . PRO A 1 91 ? -2.902 5.760 -4.689 1.00 93.56 91 PRO A O 1
ATOM 768 N N . ALA A 1 92 ? -3.675 7.665 -3.799 1.00 91.38 92 ALA A N 1
ATOM 769 C CA . ALA A 1 92 ? -3.826 8.363 -5.076 1.00 91.38 92 ALA A CA 1
ATOM 770 C C . ALA A 1 92 ? -2.508 8.499 -5.867 1.00 91.38 92 ALA A C 1
ATOM 772 O O . ALA A 1 92 ? -2.537 8.562 -7.093 1.00 91.38 92 ALA A O 1
ATOM 773 N N . ASP A 1 93 ? -1.351 8.511 -5.195 1.00 93.19 93 ASP A N 1
ATOM 774 C CA . ASP A 1 93 ? -0.057 8.620 -5.877 1.00 93.19 93 ASP A CA 1
ATOM 775 C C . ASP A 1 93 ? 0.330 7.320 -6.586 1.00 93.19 93 ASP A C 1
ATOM 777 O O . ASP A 1 93 ? 1.097 7.372 -7.543 1.00 93.19 93 ASP A O 1
ATOM 781 N N . THR A 1 94 ? -0.212 6.167 -6.170 1.00 94.38 94 THR A N 1
ATOM 782 C CA . THR A 1 94 ? 0.075 4.877 -6.827 1.00 94.38 94 THR A CA 1
ATOM 783 C C . THR A 1 94 ? -0.295 4.917 -8.305 1.00 94.38 94 THR A C 1
ATOM 785 O O . THR A 1 94 ? 0.491 4.480 -9.142 1.00 94.38 94 THR A O 1
ATOM 788 N N . GLN A 1 95 ? -1.433 5.538 -8.631 1.00 93.69 95 GLN A N 1
ATOM 789 C CA . GLN A 1 95 ? -1.870 5.737 -10.005 1.00 93.69 95 GLN A CA 1
ATOM 790 C C . GLN A 1 95 ? -0.891 6.638 -10.761 1.00 93.69 95 GLN A C 1
ATOM 792 O O . GLN A 1 95 ? -0.416 6.260 -11.824 1.00 93.69 95 GLN A O 1
ATOM 797 N N . ASN A 1 96 ? -0.516 7.790 -10.200 1.00 94.56 96 ASN A N 1
ATOM 798 C CA . ASN A 1 96 ? 0.414 8.715 -10.858 1.00 94.56 96 ASN A CA 1
ATOM 799 C C . ASN A 1 96 ? 1.776 8.063 -11.141 1.00 94.56 96 ASN A C 1
ATOM 801 O O . ASN A 1 96 ? 2.308 8.184 -12.243 1.00 94.56 96 ASN A O 1
ATOM 805 N N . VAL A 1 97 ? 2.327 7.345 -10.158 1.00 96.12 97 VAL A N 1
ATOM 806 C CA . VAL A 1 97 ? 3.600 6.626 -10.291 1.00 96.12 97 VAL A CA 1
ATOM 807 C C . VAL A 1 97 ? 3.479 5.526 -11.345 1.00 96.12 97 VAL A C 1
ATOM 809 O O . VAL A 1 97 ? 4.330 5.442 -12.227 1.00 96.12 97 VAL A O 1
ATOM 812 N N . ARG A 1 98 ? 2.406 4.727 -11.319 1.00 94.38 98 ARG A N 1
ATOM 813 C CA . ARG A 1 98 ? 2.148 3.684 -12.321 1.00 94.38 98 ARG A CA 1
ATOM 814 C C . ARG A 1 98 ? 2.083 4.253 -13.738 1.00 94.38 98 ARG A C 1
ATOM 816 O O . ARG A 1 98 ? 2.722 3.736 -14.650 1.00 94.38 98 ARG A O 1
ATOM 823 N N . GLU A 1 99 ? 1.309 5.315 -13.929 1.00 92.94 99 GLU A N 1
ATOM 824 C CA . GLU A 1 99 ? 1.126 5.954 -15.234 1.00 92.94 99 GLU A CA 1
ATOM 825 C C . GLU A 1 99 ? 2.426 6.566 -15.773 1.00 92.94 99 GLU A C 1
ATOM 827 O O . GLU A 1 99 ? 2.606 6.670 -16.986 1.00 92.94 99 GLU A O 1
ATOM 832 N N . ALA A 1 100 ? 3.353 6.941 -14.892 1.00 93.69 100 ALA A N 1
ATOM 833 C CA . ALA A 1 100 ? 4.682 7.382 -15.284 1.00 93.69 100 ALA A CA 1
ATOM 834 C C . ALA A 1 100 ? 5.576 6.225 -15.727 1.00 93.69 100 ALA A C 1
ATOM 836 O O . ALA A 1 100 ? 6.241 6.352 -16.747 1.00 93.69 100 ALA A O 1
ATOM 837 N N . ILE A 1 101 ? 5.591 5.111 -14.993 1.00 92.81 101 ILE A N 1
ATOM 838 C CA . ILE A 1 101 ? 6.496 3.993 -15.294 1.00 92.81 101 ILE A CA 1
ATOM 839 C C . ILE A 1 101 ? 5.998 3.115 -16.442 1.00 92.81 101 ILE A C 1
ATOM 841 O O . ILE A 1 101 ? 6.812 2.500 -17.119 1.00 92.81 101 ILE A O 1
ATOM 845 N N . LYS A 1 102 ? 4.685 3.078 -16.716 1.00 89.75 102 LYS A N 1
ATOM 846 C CA . LYS A 1 102 ? 4.129 2.223 -17.778 1.00 89.75 102 LYS A CA 1
ATOM 847 C C . LYS A 1 102 ? 4.693 2.532 -19.164 1.00 89.75 102 LYS A C 1
ATOM 849 O O . LYS A 1 102 ? 4.662 1.680 -20.039 1.00 89.75 102 LYS A O 1
ATOM 854 N N . VAL A 1 103 ? 5.191 3.753 -19.371 1.00 89.06 103 VAL A N 1
ATOM 855 C CA . VAL A 1 103 ? 5.819 4.175 -20.633 1.00 89.06 103 VAL A CA 1
ATOM 856 C C . VAL A 1 103 ? 7.188 3.529 -20.843 1.00 89.06 103 VAL A C 1
ATOM 858 O O . VAL A 1 103 ? 7.773 3.696 -21.902 1.00 89.06 103 VAL A O 1
ATOM 861 N N . LEU A 1 104 ? 7.726 2.832 -19.839 1.00 89.31 104 LEU A N 1
ATOM 862 C CA . LEU A 1 104 ? 8.965 2.065 -19.939 1.00 89.31 104 LEU A CA 1
ATOM 863 C C . LEU A 1 104 ? 8.713 0.633 -20.441 1.00 89.31 104 LEU A C 1
ATOM 865 O O . LEU A 1 104 ? 9.659 -0.032 -20.853 1.00 89.31 104 LEU A O 1
ATOM 869 N N . GLU A 1 105 ? 7.463 0.158 -20.441 1.00 86.56 105 GLU A N 1
ATOM 870 C CA . GLU A 1 105 ? 7.098 -1.177 -20.927 1.00 86.56 105 GLU A CA 1
ATOM 871 C C . GLU A 1 105 ? 7.102 -1.234 -22.459 1.00 86.56 105 GLU A C 1
ATOM 873 O O . GLU A 1 105 ? 6.475 -0.409 -23.125 1.00 86.56 105 GLU A O 1
ATOM 878 N N . GLU A 1 106 ? 7.736 -2.264 -23.024 1.00 82.12 106 GLU A N 1
ATOM 879 C CA . GLU A 1 106 ? 7.834 -2.469 -24.480 1.00 82.12 106 GLU A CA 1
ATOM 880 C C . GLU A 1 106 ? 6.448 -2.541 -25.134 1.00 82.12 106 GLU A C 1
ATOM 882 O O . GLU A 1 106 ? 6.164 -1.853 -26.112 1.00 82.12 106 GLU A O 1
ATOM 887 N N . LYS A 1 107 ? 5.528 -3.295 -24.517 1.00 80.25 107 LYS A N 1
ATOM 888 C CA . LYS A 1 107 ? 4.140 -3.466 -24.985 1.00 80.25 107 LYS A CA 1
ATOM 889 C C . LYS A 1 107 ? 3.351 -2.156 -25.058 1.00 80.25 107 LYS A C 1
ATOM 891 O O . LYS A 1 107 ? 2.307 -2.113 -25.702 1.00 80.25 107 LYS A O 1
ATOM 896 N N . ARG A 1 108 ? 3.815 -1.109 -24.372 1.00 81.56 108 ARG A N 1
ATOM 897 C CA . ARG A 1 108 ? 3.195 0.221 -24.333 1.00 81.56 108 ARG A CA 1
ATOM 898 C C . ARG A 1 108 ? 4.010 1.263 -25.112 1.00 81.56 108 ARG A C 1
ATOM 900 O O . ARG A 1 108 ? 3.786 2.455 -24.925 1.00 81.56 108 ARG A O 1
ATOM 907 N N . GLY A 1 109 ? 4.926 0.823 -25.981 1.00 78.00 109 GLY A N 1
ATOM 908 C CA . GLY A 1 109 ? 5.766 1.689 -26.819 1.00 78.00 109 GLY A CA 1
ATOM 909 C C . GLY A 1 109 ? 7.001 2.251 -26.107 1.00 78.00 109 GLY A C 1
ATOM 910 O O . GLY A 1 109 ? 7.574 3.235 -26.568 1.00 78.00 109 GLY A O 1
ATOM 911 N N . GLY A 1 110 ? 7.380 1.666 -24.969 1.00 82.62 110 GLY A N 1
ATOM 912 C CA . GLY A 1 110 ? 8.541 2.054 -24.177 1.00 82.62 110 GLY A CA 1
ATOM 913 C C . GLY A 1 110 ? 9.845 1.379 -24.584 1.00 82.62 110 GLY A C 1
ATOM 914 O O . GLY A 1 110 ? 9.895 0.572 -25.506 1.00 82.62 110 GLY A O 1
ATOM 915 N N . LYS A 1 111 ? 10.909 1.661 -23.824 1.00 80.69 111 LYS A N 1
ATOM 916 C CA . LYS A 1 111 ? 12.236 1.045 -24.014 1.00 80.69 111 LYS A CA 1
ATOM 917 C C . LYS A 1 111 ? 12.278 -0.464 -23.742 1.00 80.69 111 LYS A C 1
ATOM 919 O O . LYS A 1 111 ? 13.256 -1.109 -24.095 1.00 80.69 111 LYS A O 1
ATOM 924 N N . GLY A 1 112 ? 11.264 -1.015 -23.075 1.00 78.88 112 GLY A N 1
ATOM 925 C CA . GLY A 1 112 ? 11.234 -2.422 -22.678 1.00 78.88 112 GLY A CA 1
ATOM 926 C C . GLY A 1 112 ? 12.009 -2.745 -21.407 1.00 78.88 112 GLY A C 1
ATOM 927 O O . GLY A 1 112 ? 12.163 -3.922 -21.084 1.00 78.88 112 GLY A O 1
ATOM 928 N N . SER A 1 113 ? 12.444 -1.723 -20.660 1.00 79.50 113 SER A N 1
ATOM 929 C CA . SER A 1 113 ? 13.131 -1.900 -19.379 1.00 79.50 113 SER A CA 1
ATOM 930 C C . SER A 1 113 ? 12.237 -2.608 -18.353 1.00 79.50 113 SER A C 1
ATOM 932 O O . SER A 1 113 ? 12.731 -3.379 -17.548 1.00 79.50 113 SER A O 1
ATOM 934 N N . LEU A 1 114 ? 10.913 -2.401 -18.383 1.00 80.56 114 LEU A N 1
ATOM 935 C CA . LEU A 1 114 ? 9.980 -3.030 -17.437 1.00 80.56 114 LEU A CA 1
ATOM 936 C C . LEU A 1 114 ? 9.182 -4.166 -18.077 1.00 80.56 114 LEU A C 1
ATOM 938 O O . LEU A 1 114 ? 8.727 -4.048 -19.216 1.00 80.56 114 LEU A O 1
ATOM 942 N N . ILE A 1 115 ? 8.962 -5.249 -17.318 1.00 83.38 115 ILE A N 1
ATOM 943 C CA . ILE A 1 115 ? 8.166 -6.385 -17.801 1.00 83.38 115 ILE A CA 1
ATOM 944 C C . ILE A 1 115 ? 6.669 -6.142 -17.603 1.00 83.38 115 ILE A C 1
ATOM 946 O O . ILE A 1 115 ? 5.904 -6.267 -18.557 1.00 83.38 115 ILE A O 1
ATOM 950 N N . ASN A 1 116 ? 6.244 -5.916 -16.354 1.00 88.19 116 ASN A N 1
ATOM 951 C CA . ASN A 1 116 ? 4.829 -5.793 -15.988 1.00 88.19 116 ASN A CA 1
ATOM 952 C C . ASN A 1 116 ? 4.664 -5.265 -14.551 1.00 88.19 116 ASN A C 1
ATOM 954 O O . ASN A 1 116 ? 5.511 -5.536 -13.690 1.00 88.19 116 ASN A O 1
ATOM 958 N N . GLU A 1 117 ? 3.553 -4.595 -14.260 1.00 91.19 117 GLU A N 1
ATOM 959 C CA . GLU A 1 117 ? 3.160 -4.170 -12.915 1.00 91.19 117 GLU A CA 1
ATOM 960 C C . GLU A 1 117 ? 2.192 -5.152 -12.227 1.00 91.19 117 GLU A C 1
ATOM 962 O O . GLU A 1 117 ? 1.388 -5.827 -12.868 1.00 91.19 117 GLU A O 1
ATOM 967 N N . TYR A 1 118 ? 2.245 -5.224 -10.895 1.00 94.25 118 TYR A N 1
ATOM 968 C CA . TYR A 1 118 ? 1.429 -6.132 -10.086 1.00 94.25 118 TYR A CA 1
ATOM 969 C C . TYR A 1 118 ? 0.880 -5.445 -8.837 1.00 94.25 118 TYR A C 1
ATOM 971 O O . TYR A 1 118 ? 1.485 -4.528 -8.281 1.00 94.25 118 TYR A O 1
ATOM 979 N N . GLU A 1 119 ? -0.282 -5.930 -8.394 1.00 93.50 119 GLU A N 1
ATOM 980 C CA . GLU A 1 119 ? -0.982 -5.549 -7.157 1.00 93.50 119 GLU A CA 1
ATOM 981 C C . GLU A 1 119 ? -1.392 -4.072 -7.015 1.00 93.50 119 GLU A C 1
ATOM 983 O O . GLU A 1 119 ? -2.042 -3.719 -6.037 1.00 93.50 119 GLU A O 1
ATOM 988 N N . TYR A 1 120 ? -1.119 -3.212 -8.001 1.00 91.69 120 TYR A N 1
ATOM 989 C CA . TYR A 1 120 ? -1.494 -1.792 -7.947 1.00 91.69 120 TYR A CA 1
ATOM 990 C C . TYR A 1 120 ? -3.015 -1.564 -7.846 1.00 91.69 120 TYR A C 1
ATOM 992 O O . TYR A 1 120 ? -3.456 -0.563 -7.290 1.00 91.69 120 TYR A O 1
ATOM 1000 N N . ALA A 1 121 ? -3.817 -2.478 -8.404 1.00 91.81 121 ALA A N 1
ATOM 1001 C CA . ALA A 1 121 ? -5.276 -2.383 -8.423 1.00 91.81 121 ALA A CA 1
ATOM 1002 C C . ALA A 1 121 ? -5.924 -2.822 -7.096 1.00 91.81 121 ALA A C 1
ATOM 1004 O O . ALA A 1 121 ? -7.131 -2.655 -6.907 1.00 91.81 121 ALA A O 1
ATOM 1005 N N . ILE A 1 122 ? -5.149 -3.401 -6.172 1.00 94.62 122 ILE A N 1
ATOM 1006 C CA . ILE A 1 122 ? -5.658 -3.797 -4.860 1.00 94.62 122 ILE A CA 1
ATOM 1007 C C . ILE A 1 122 ? -5.870 -2.530 -4.029 1.00 94.62 122 ILE A C 1
ATOM 1009 O O . ILE A 1 122 ? -4.954 -1.732 -3.838 1.00 94.62 122 ILE A O 1
ATOM 1013 N N . ASN A 1 123 ? -7.085 -2.348 -3.504 1.00 95.00 123 ASN A N 1
ATOM 1014 C CA . ASN A 1 123 ? -7.385 -1.207 -2.641 1.00 95.00 123 ASN A CA 1
ATOM 1015 C C . ASN A 1 123 ? -6.448 -1.191 -1.418 1.00 95.00 123 ASN A C 1
ATOM 1017 O O . ASN A 1 123 ? -6.207 -2.227 -0.800 1.00 95.00 123 ASN A O 1
ATOM 1021 N N . PHE A 1 124 ? -5.966 -0.005 -1.048 1.00 96.19 124 PHE A N 1
ATOM 1022 C CA . PHE A 1 124 ? -4.974 0.193 0.005 1.00 96.19 124 PHE A CA 1
ATOM 1023 C C . PHE A 1 124 ? -5.308 -0.504 1.337 1.00 96.19 124 PHE A C 1
ATOM 1025 O O . PHE A 1 124 ? -4.455 -1.213 1.871 1.00 96.19 124 PHE A O 1
ATOM 1032 N N . TYR A 1 125 ? -6.538 -0.382 1.854 1.00 96.75 125 TYR A N 1
ATOM 1033 C CA . TYR A 1 125 ? -6.882 -1.052 3.117 1.00 96.75 125 TYR A CA 1
ATOM 1034 C C . TYR A 1 125 ? -6.976 -2.574 2.954 1.00 96.75 125 TYR A C 1
ATOM 1036 O O . TYR A 1 125 ? -6.597 -3.320 3.853 1.00 96.75 125 TYR A O 1
ATOM 1044 N N . ARG A 1 126 ? -7.425 -3.057 1.787 1.00 96.88 126 ARG A N 1
ATOM 1045 C CA . ARG A 1 126 ? -7.482 -4.498 1.495 1.00 96.88 126 ARG A CA 1
ATOM 1046 C C . ARG A 1 126 ? -6.084 -5.089 1.427 1.00 96.88 126 ARG A C 1
ATOM 1048 O O . ARG A 1 126 ? -5.862 -6.179 1.941 1.00 96.88 126 ARG A O 1
ATOM 1055 N N . LYS A 1 127 ? -5.136 -4.353 0.843 1.00 96.88 127 LYS A N 1
ATOM 1056 C CA . LYS A 1 127 ? -3.732 -4.754 0.800 1.00 96.88 127 LYS A CA 1
ATOM 1057 C C . LYS A 1 127 ? -3.155 -4.902 2.209 1.00 96.88 127 LYS A C 1
ATOM 1059 O O . LYS A 1 127 ? -2.537 -5.920 2.495 1.00 96.88 127 LYS A O 1
ATOM 1064 N N . PHE A 1 128 ? -3.447 -3.956 3.103 1.00 97.19 128 PHE A N 1
ATOM 1065 C CA . PHE A 1 128 ? -3.085 -4.070 4.517 1.00 97.19 128 PHE A CA 1
ATOM 1066 C C . PHE A 1 128 ? -3.667 -5.332 5.178 1.00 97.19 128 PHE A C 1
ATOM 1068 O O . PHE A 1 128 ? -2.931 -6.069 5.832 1.00 97.19 128 PHE A O 1
ATOM 1075 N N . LEU A 1 129 ? -4.960 -5.616 4.979 1.00 97.44 129 LEU A N 1
ATOM 1076 C CA . LEU A 1 129 ? -5.596 -6.818 5.534 1.00 97.44 129 LEU A CA 1
ATOM 1077 C C . LEU A 1 129 ? -4.935 -8.105 5.016 1.00 97.44 129 LEU A C 1
ATOM 1079 O O . LEU A 1 129 ? -4.633 -8.992 5.810 1.00 97.44 129 LEU A O 1
ATOM 1083 N N . ILE A 1 130 ? -4.646 -8.181 3.711 1.00 96.88 130 ILE A N 1
ATOM 1084 C CA . ILE A 1 130 ? -3.944 -9.315 3.085 1.00 96.88 130 ILE A CA 1
ATOM 1085 C C . ILE A 1 130 ? -2.554 -9.496 3.702 1.00 96.88 130 ILE A C 1
ATOM 1087 O O . ILE A 1 130 ? -2.205 -10.599 4.123 1.00 96.88 130 ILE A O 1
ATOM 1091 N N . ASP A 1 131 ? -1.775 -8.418 3.800 1.00 96.56 131 ASP A N 1
ATOM 1092 C CA . ASP A 1 131 ? -0.407 -8.463 4.319 1.00 96.56 131 ASP A CA 1
ATOM 1093 C C . ASP A 1 131 ? -0.360 -8.918 5.782 1.00 96.56 131 ASP A C 1
ATOM 1095 O O . ASP A 1 131 ? 0.545 -9.653 6.181 1.00 96.56 131 ASP A O 1
ATOM 1099 N N . LYS A 1 132 ? -1.350 -8.510 6.585 1.00 96.25 132 LYS A N 1
ATOM 1100 C CA . LYS A 1 132 ? -1.488 -8.908 7.993 1.00 96.25 132 LYS A CA 1
ATOM 1101 C C . LYS A 1 132 ? -2.260 -10.216 8.187 1.00 96.25 132 LYS A C 1
ATOM 1103 O O . LYS A 1 132 ? -2.390 -10.659 9.324 1.00 96.25 132 LYS A O 1
ATOM 1108 N N . ARG A 1 133 ? -2.746 -10.843 7.108 1.00 96.38 133 ARG A N 1
ATOM 1109 C CA . ARG A 1 133 ? -3.581 -12.061 7.126 1.00 96.38 133 ARG A CA 1
ATOM 1110 C C . ARG A 1 133 ? -4.831 -11.916 8.000 1.00 96.38 133 ARG A C 1
ATOM 1112 O O . ARG A 1 133 ? -5.207 -12.831 8.728 1.00 96.38 133 ARG A O 1
ATOM 1119 N N . ILE A 1 134 ? -5.458 -10.748 7.934 1.00 96.44 134 ILE A N 1
ATOM 1120 C CA . ILE A 1 134 ? -6.676 -10.431 8.675 1.00 96.44 134 ILE A CA 1
ATOM 1121 C C . ILE A 1 134 ? -7.883 -10.749 7.792 1.00 96.44 134 ILE A C 1
ATOM 1123 O O . ILE A 1 134 ? -8.024 -10.205 6.696 1.00 96.44 134 ILE A O 1
ATOM 1127 N N . ASN A 1 135 ? -8.763 -11.613 8.291 1.00 93.81 135 ASN A N 1
ATOM 1128 C CA . ASN A 1 135 ? -10.016 -11.958 7.628 1.00 93.81 135 ASN A CA 1
ATOM 1129 C C . ASN A 1 135 ? -11.134 -10.972 8.001 1.00 93.81 135 ASN A C 1
ATOM 1131 O O . ASN A 1 135 ? -11.050 -10.241 8.987 1.00 93.81 135 ASN A O 1
A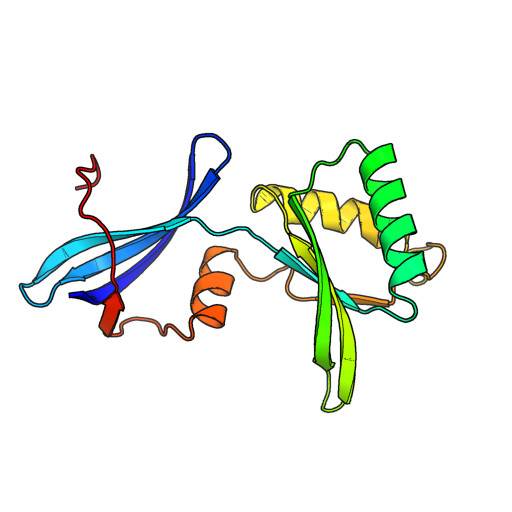TOM 1135 N N . GLY A 1 136 ? -12.213 -10.972 7.217 1.00 90.31 136 GLY A N 1
ATOM 1136 C CA . GLY A 1 136 ? -13.433 -10.256 7.587 1.00 90.31 136 GLY A CA 1
ATOM 1137 C C . GLY A 1 136 ? -14.103 -10.889 8.807 1.00 90.31 136 GLY A C 1
ATOM 1138 O O . GLY A 1 136 ? -14.061 -12.108 8.970 1.00 90.31 136 GLY A O 1
ATOM 1139 N N . CYS A 1 137 ? -14.734 -10.059 9.643 1.00 92.50 137 CYS A N 1
ATOM 1140 C CA . CYS A 1 137 ? -15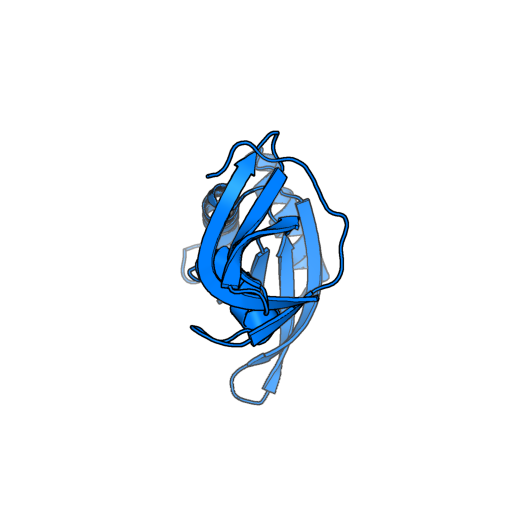.544 -10.499 10.785 1.00 92.50 137 CYS A CA 1
ATOM 1141 C C . CYS A 1 137 ? -14.824 -11.486 11.717 1.00 92.50 137 CYS A C 1
ATOM 1143 O O . CYS A 1 137 ? -15.401 -12.486 12.147 1.00 92.50 137 CYS A O 1
ATOM 1145 N N . CYS A 1 138 ? -13.552 -11.222 12.021 1.00 96.94 138 CYS A N 1
ATOM 1146 C CA . CYS A 1 138 ? -12.761 -12.054 12.917 1.00 96.94 138 CYS A CA 1
ATOM 1147 C C . CYS A 1 138 ? -12.279 -11.276 14.145 1.00 96.94 138 CYS A C 1
ATOM 1149 O O . CYS A 1 138 ? -12.235 -10.043 14.166 1.00 96.94 138 CYS A O 1
ATOM 1151 N N . TRP A 1 139 ? -11.891 -12.026 15.174 1.00 97.50 139 TRP A N 1
ATOM 1152 C CA . TRP A 1 139 ? -11.132 -11.486 16.293 1.00 97.50 139 TRP A CA 1
ATOM 1153 C C . TRP A 1 139 ? -9.671 -11.321 15.890 1.00 97.50 139 TRP A C 1
ATOM 1155 O O . TRP A 1 139 ? -9.079 -12.222 15.297 1.00 97.50 139 TRP A O 1
ATOM 1165 N N . VAL A 1 140 ? -9.090 -10.181 16.242 1.00 96.50 140 VAL A N 1
ATOM 1166 C CA . VAL A 1 140 ? -7.654 -9.922 16.145 1.00 96.50 140 VAL A CA 1
ATOM 1167 C C . VAL A 1 140 ? -7.109 -9.506 17.498 1.00 96.50 140 VAL A C 1
ATOM 1169 O O . VAL A 1 140 ? -7.837 -8.983 18.345 1.00 96.50 140 VAL A O 1
ATOM 1172 N N . GLU A 1 141 ? -5.813 -9.715 17.687 1.00 95.62 141 GLU A N 1
ATOM 1173 C CA . GLU A 1 141 ? -5.071 -9.144 18.798 1.00 95.62 141 GLU A CA 1
ATOM 1174 C C . GLU A 1 141 ? -4.250 -7.953 18.306 1.00 95.62 141 GLU A C 1
ATOM 1176 O O . GLU A 1 141 ? -3.553 -8.034 17.296 1.00 95.62 141 GLU A O 1
ATOM 1181 N N . ALA A 1 142 ? -4.376 -6.826 19.002 1.00 92.62 142 ALA A N 1
ATOM 1182 C CA . ALA A 1 142 ? -3.685 -5.589 18.672 1.00 92.62 142 ALA A CA 1
ATOM 1183 C C . ALA A 1 142 ? -3.020 -4.983 19.909 1.00 92.62 142 ALA A C 1
ATOM 1185 O O . ALA A 1 142 ? -3.603 -4.954 20.998 1.00 92.62 142 ALA A O 1
ATOM 1186 N N . GLU A 1 143 ? -1.820 -4.450 19.724 1.00 93.12 143 GLU A N 1
ATOM 1187 C CA . GLU A 1 143 ? -1.078 -3.690 20.726 1.00 93.12 143 GLU A CA 1
ATOM 1188 C C . GLU A 1 143 ? -0.931 -2.241 20.268 1.00 93.12 143 GLU A C 1
ATOM 1190 O O . GLU A 1 143 ? -0.778 -1.959 19.078 1.00 93.12 143 GLU A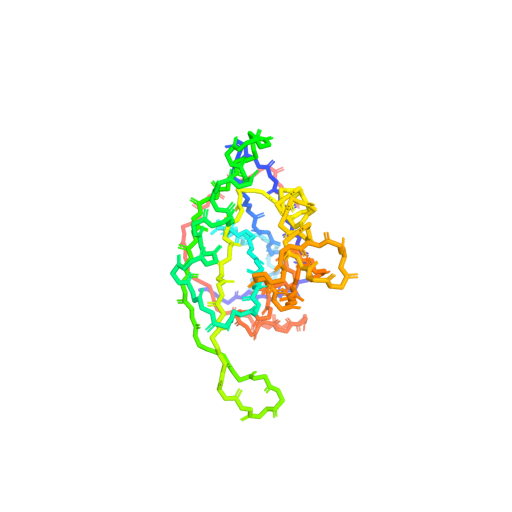 O 1
ATOM 1195 N N . GLY A 1 144 ? -0.995 -1.303 21.210 1.00 91.94 144 GLY A N 1
ATOM 1196 C CA . GLY A 1 144 ? -0.918 0.113 20.887 1.00 91.94 144 GLY A CA 1
ATOM 1197 C C . GLY A 1 144 ? -1.204 1.012 22.079 1.00 91.94 144 GLY A C 1
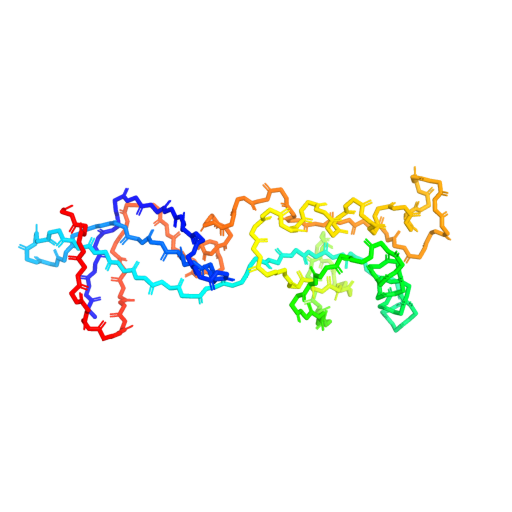ATOM 1198 O O . GLY A 1 144 ? -1.373 0.555 23.208 1.00 91.94 144 GLY A O 1
ATOM 1199 N N . LYS A 1 145 ? -1.251 2.317 21.808 1.00 93.44 145 LYS A N 1
ATOM 1200 C CA . LYS A 1 145 ? -1.582 3.349 22.794 1.00 93.44 145 LYS A CA 1
ATOM 1201 C C . LYS A 1 145 ? -3.018 3.805 22.587 1.00 93.44 145 LYS A C 1
ATOM 1203 O O . LYS A 1 145 ? -3.419 4.076 21.456 1.00 93.44 145 LYS A O 1
ATOM 1208 N N . GLU A 1 146 ? -3.765 3.924 23.677 1.00 92.25 146 GLU A N 1
ATOM 1209 C CA . GLU A 1 146 ? -5.091 4.528 23.639 1.00 92.25 146 GLU A CA 1
ATOM 1210 C C . GLU A 1 146 ? -4.969 6.024 23.331 1.00 92.25 146 GLU A C 1
ATOM 1212 O O . GLU A 1 146 ? -4.124 6.729 23.887 1.00 92.25 146 GLU A O 1
ATOM 1217 N N . ILE A 1 147 ? -5.806 6.503 22.417 1.00 91.00 147 ILE A N 1
ATOM 1218 C CA . ILE A 1 147 ? -5.872 7.910 22.035 1.00 91.00 147 ILE A CA 1
ATOM 1219 C C . ILE A 1 147 ? -7.325 8.365 22.079 1.00 91.00 147 ILE A C 1
ATOM 1221 O O . ILE A 1 147 ? -8.228 7.633 21.677 1.00 91.00 147 ILE A O 1
ATOM 1225 N N . LYS A 1 148 ? -7.559 9.594 22.546 1.00 88.31 148 LYS A N 1
ATOM 1226 C CA . LYS A 1 148 ? -8.883 10.210 22.433 1.00 88.31 148 LYS A CA 1
ATOM 1227 C C . LYS A 1 148 ? -9.150 10.541 20.973 1.00 88.31 148 LYS A C 1
ATOM 1229 O O . LYS A 1 148 ? -8.298 11.115 20.294 1.00 88.31 148 LYS A O 1
ATOM 1234 N N . THR A 1 149 ? -10.335 10.184 20.499 1.00 83.81 149 THR A N 1
ATOM 1235 C CA . THR A 1 149 ? -10.762 10.469 19.131 1.00 83.81 149 THR A CA 1
ATOM 1236 C C . THR A 1 149 ? -12.143 11.101 19.138 1.00 83.81 149 THR A C 1
ATOM 1238 O O . THR A 1 149 ? -12.893 10.932 20.094 1.00 83.81 149 THR A O 1
ATOM 1241 N N . ASN A 1 150 ? -12.468 11.808 18.058 1.00 85.56 150 ASN A N 1
ATOM 1242 C CA . ASN A 1 150 ? -13.781 12.422 17.859 1.00 85.56 150 ASN A CA 1
ATOM 1243 C C . ASN A 1 150 ? -14.703 11.526 17.012 1.00 85.56 150 ASN A C 1
ATOM 1245 O O . ASN A 1 150 ? -15.659 12.016 16.418 1.00 85.56 150 ASN A O 1
ATOM 1249 N N . TYR A 1 151 ? -14.361 10.243 16.868 1.00 79.81 151 TYR A N 1
ATOM 1250 C CA . TYR A 1 151 ? -15.213 9.268 16.202 1.00 79.81 151 TYR A CA 1
ATOM 1251 C C . TYR A 1 151 ? -16.139 8.637 17.245 1.00 79.81 151 TYR A C 1
ATOM 1253 O O . TYR A 1 151 ? -15.665 8.223 18.304 1.00 79.81 151 TYR A O 1
ATOM 1261 N N . ASN A 1 152 ? -17.436 8.613 16.937 1.00 58.91 152 ASN A N 1
ATOM 1262 C CA . ASN A 1 152 ? -18.492 8.077 17.800 1.00 58.91 152 ASN A CA 1
ATOM 1263 C C . ASN A 1 152 ? -18.700 6.576 17.579 1.00 58.91 152 ASN A C 1
ATOM 1265 O O . ASN A 1 152 ? -18.593 6.144 16.409 1.00 58.91 152 ASN A O 1
#